Protein AF-J8AQW4-F1 (afdb_monomer_lite)

Secondary structure (DSSP, 8-state):
-EEEEEGGGTEEEEE-GGGT--EEEEETTEEPS-TT-HHHHHHHHHHHHHHHHT----EEEEEE--TT--TT-SSS---EEETTT--B--TT-SB-TTT-PEEE-TT--

Structure (mmCIF, N/CA/C/O backbone):
data_AF-J8AQW4-F1
#
_entry.id   AF-J8AQW4-F1
#
loop_
_atom_site.group_PDB
_atom_site.id
_atom_site.type_symbol
_atom_site.label_atom_id
_atom_site.label_alt_id
_atom_site.label_comp_id
_atom_site.label_asym_id
_atom_site.label_entity_id
_atom_site.label_seq_id
_atom_site.pdbx_PDB_ins_code
_atom_site.Cartn_x
_atom_site.Cartn_y
_atom_site.Cartn_z
_atom_site.occupancy
_atom_site.B_iso_or_equiv
_atom_site.auth_seq_id
_atom_site.auth_comp_id
_atom_site.auth_asym_id
_atom_site.auth_atom_id
_atom_site.pdbx_PDB_model_num
ATOM 1 N N . MET A 1 1 ? -4.585 15.744 10.905 1.00 79.56 1 MET A N 1
ATOM 2 C CA . MET A 1 1 ? -5.229 14.445 11.178 1.00 79.56 1 MET A CA 1
ATOM 3 C C . MET A 1 1 ? -5.281 13.640 9.887 1.00 79.56 1 MET A C 1
ATOM 5 O O . MET A 1 1 ? -5.667 14.190 8.859 1.00 79.56 1 MET A O 1
ATOM 9 N N . ARG A 1 2 ? -4.841 12.377 9.903 1.00 92.06 2 ARG A N 1
ATOM 10 C CA . ARG A 1 2 ? -4.926 11.453 8.755 1.00 92.06 2 ARG A CA 1
ATOM 11 C C . ARG A 1 2 ? -5.660 10.188 9.180 1.00 92.06 2 ARG A C 1
ATOM 13 O O . ARG A 1 2 ? -5.337 9.643 10.231 1.00 92.06 2 ARG A O 1
ATOM 20 N N . GLU A 1 3 ? -6.589 9.711 8.358 1.00 93.75 3 GLU A N 1
ATOM 21 C CA . GLU A 1 3 ? -7.359 8.494 8.630 1.00 93.75 3 GLU A CA 1
ATOM 22 C C . GLU A 1 3 ? -7.217 7.459 7.511 1.00 93.75 3 GLU A C 1
ATOM 24 O O . GLU A 1 3 ? -7.107 7.803 6.333 1.00 93.75 3 GLU A O 1
ATOM 29 N N . ILE A 1 4 ? -7.220 6.181 7.888 1.00 94.81 4 ILE A N 1
ATOM 30 C CA . ILE A 1 4 ? -7.258 5.044 6.966 1.00 94.81 4 ILE A CA 1
ATOM 31 C C . ILE A 1 4 ? -8.407 4.134 7.384 1.00 94.81 4 ILE A C 1
ATOM 33 O O . ILE A 1 4 ? -8.459 3.678 8.527 1.00 94.81 4 ILE A O 1
ATOM 37 N N . LYS A 1 5 ? -9.309 3.846 6.443 1.00 94.81 5 LYS A N 1
ATOM 38 C CA . LYS A 1 5 ? -10.399 2.881 6.620 1.00 94.81 5 LYS A CA 1
ATOM 39 C C . LYS A 1 5 ? -9.941 1.506 6.146 1.00 94.81 5 LYS A C 1
ATOM 41 O O . LYS A 1 5 ? -9.361 1.386 5.069 1.00 94.81 5 LYS A O 1
ATOM 46 N N . LEU A 1 6 ? -10.198 0.488 6.957 1.00 93.56 6 LEU A N 1
ATOM 47 C CA . LEU A 1 6 ? -9.827 -0.905 6.708 1.00 93.56 6 LEU A CA 1
ATOM 48 C C . LEU A 1 6 ? -11.078 -1.787 6.794 1.00 93.56 6 LEU A C 1
ATOM 50 O O . LEU A 1 6 ? -12.025 -1.430 7.501 1.00 93.56 6 LEU A O 1
ATOM 54 N N . GLU A 1 7 ? -11.055 -2.947 6.125 1.00 91.31 7 GLU A N 1
ATOM 55 C CA . GLU A 1 7 ? -12.127 -3.962 6.194 1.00 91.31 7 GLU A CA 1
ATOM 56 C C . GLU A 1 7 ? -13.521 -3.352 5.956 1.00 91.31 7 GLU A C 1
ATOM 58 O O . GLU A 1 7 ? -14.384 -3.381 6.835 1.00 91.31 7 GLU A O 1
ATOM 63 N N . ASP A 1 8 ? -13.706 -2.692 4.810 1.00 89.81 8 ASP A N 1
ATOM 64 C CA . ASP A 1 8 ? -14.970 -2.045 4.423 1.00 89.81 8 ASP A CA 1
ATOM 65 C C . ASP A 1 8 ? -15.536 -1.066 5.473 1.00 89.81 8 ASP A C 1
ATOM 67 O O . ASP A 1 8 ? -16.744 -0.889 5.622 1.00 89.81 8 ASP A O 1
ATOM 71 N N . GLY A 1 9 ? -14.648 -0.404 6.225 1.00 91.50 9 GLY A N 1
ATOM 72 C CA . GLY A 1 9 ? -15.015 0.585 7.242 1.00 91.50 9 GLY A CA 1
ATOM 73 C C . GLY A 1 9 ? -15.282 -0.000 8.630 1.00 91.50 9 GLY A C 1
ATOM 74 O O . GLY A 1 9 ? -15.683 0.731 9.535 1.00 91.50 9 GLY A O 1
ATOM 75 N N . LYS A 1 10 ? -15.026 -1.296 8.839 1.00 93.50 10 LYS A N 1
ATOM 76 C CA . LYS A 1 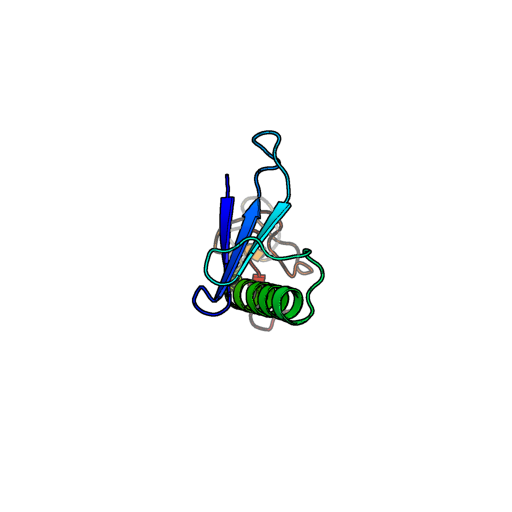10 ? -15.055 -1.919 10.168 1.00 93.50 10 LYS A CA 1
ATOM 77 C C . LYS A 1 10 ? -14.043 -1.290 11.119 1.00 93.50 10 LYS A C 1
ATOM 79 O O . LYS A 1 10 ? -14.358 -1.132 12.300 1.00 93.50 10 LYS A O 1
ATOM 84 N N . TYR A 1 11 ? -12.853 -0.953 10.621 1.00 94.88 11 TYR A N 1
ATOM 85 C CA . TYR A 1 11 ? -11.814 -0.277 11.394 1.00 94.88 11 TYR A CA 1
ATOM 86 C C . TYR A 1 11 ? -11.417 1.052 10.750 1.00 94.88 11 TYR A C 1
ATOM 88 O O . TYR A 1 11 ? -11.288 1.141 9.529 1.00 94.88 11 TYR A O 1
ATOM 96 N N . THR A 1 12 ? -11.138 2.051 11.585 1.00 95.44 12 THR A N 1
ATOM 97 C CA . THR A 1 12 ? -10.534 3.324 11.172 1.00 95.44 12 THR A CA 1
ATOM 98 C C . THR A 1 12 ? -9.286 3.564 12.006 1.00 95.44 12 THR A C 1
ATOM 100 O O . THR A 1 12 ? -9.385 3.656 13.225 1.00 95.44 12 THR A O 1
ATOM 103 N N . VAL A 1 13 ? -8.116 3.662 11.378 1.00 94.06 13 VAL A N 1
ATOM 104 C CA . VAL A 1 13 ? -6.863 4.033 12.054 1.00 94.06 13 VAL A CA 1
ATOM 105 C C . VAL A 1 13 ? -6.638 5.525 11.866 1.00 94.06 13 VAL A C 1
ATOM 107 O O . VAL A 1 13 ? -6.638 6.005 10.733 1.00 94.06 13 VAL A O 1
ATOM 110 N N . VAL A 1 14 ? -6.441 6.248 12.966 1.00 94.38 14 VAL A N 1
ATOM 111 C CA . VAL A 1 14 ? -6.307 7.706 12.987 1.00 94.38 14 VAL A CA 1
ATOM 112 C C . VAL A 1 14 ? -4.924 8.079 13.510 1.00 94.38 14 VAL A C 1
ATOM 114 O O . VAL A 1 14 ? -4.512 7.650 14.588 1.00 94.38 14 VAL A O 1
ATOM 117 N N . ASN A 1 15 ? -4.203 8.880 12.728 1.00 93.50 15 ASN A N 1
ATOM 118 C CA . ASN A 1 15 ? -2.893 9.417 13.070 1.00 93.50 15 ASN A CA 1
ATOM 119 C C . ASN A 1 15 ? -2.972 10.941 13.248 1.00 93.50 15 ASN A C 1
ATOM 121 O O . ASN A 1 15 ? -3.205 11.688 12.288 1.00 93.50 15 ASN A O 1
ATOM 125 N N . GLU A 1 16 ? -2.731 11.385 14.478 1.00 93.06 16 GLU A N 1
ATOM 126 C CA . GLU A 1 16 ? -2.729 12.790 14.896 1.00 93.06 16 GLU A CA 1
ATOM 127 C C . GLU A 1 16 ? -1.355 13.254 15.394 1.00 93.06 16 GLU A C 1
ATOM 129 O O . GLU A 1 16 ? -1.243 14.338 15.960 1.00 93.06 16 GLU A O 1
ATOM 134 N N . LEU A 1 17 ? -0.288 12.476 15.174 1.00 87.88 17 LEU A N 1
ATOM 135 C CA . LEU A 1 17 ? 1.060 12.812 15.656 1.00 87.88 17 LEU A CA 1
ATOM 136 C C . LEU A 1 17 ? 1.526 14.205 15.201 1.00 87.88 17 LEU A C 1
ATOM 138 O O . LEU A 1 17 ? 2.206 14.903 15.947 1.00 87.88 17 LEU A O 1
ATOM 142 N N . SER A 1 18 ? 1.143 14.638 13.995 1.00 85.44 18 SER A N 1
ATOM 143 C CA . SER A 1 18 ? 1.468 15.977 13.479 1.00 85.44 18 SER A CA 1
ATOM 144 C C . SER A 1 18 ? 0.724 17.115 14.184 1.00 85.44 18 SER A C 1
ATOM 146 O O . SER A 1 18 ? 1.180 18.252 14.129 1.00 85.44 18 SER A O 1
ATOM 148 N N . ASP A 1 19 ? -0.388 16.811 14.850 1.00 85.94 19 ASP A N 1
ATOM 149 C CA . ASP A 1 19 ? -1.239 17.770 15.558 1.00 85.94 19 ASP A CA 1
ATOM 150 C C . ASP A 1 19 ? -1.028 17.698 17.086 1.00 85.94 19 ASP A C 1
ATOM 152 O O . ASP A 1 19 ? -1.794 18.276 17.853 1.00 85.94 19 ASP A O 1
ATOM 156 N N . GLY A 1 20 ? 0.007 16.976 17.543 1.00 80.88 20 GLY A N 1
ATOM 157 C CA . GLY A 1 20 ? 0.301 16.756 18.965 1.00 80.88 20 GLY A CA 1
ATOM 158 C C . GLY A 1 20 ? -0.542 15.660 19.629 1.00 80.88 20 GLY A C 1
ATOM 159 O O . GLY A 1 20 ? -0.455 15.485 20.844 1.00 80.88 20 GLY A O 1
ATOM 160 N N . GLY A 1 21 ? -1.344 14.931 18.848 1.00 86.69 21 GLY A N 1
ATOM 161 C CA . GLY A 1 21 ? -2.122 13.781 19.297 1.00 86.69 21 GLY A CA 1
ATOM 162 C C . GLY A 1 21 ? -1.351 12.460 19.211 1.00 86.69 21 GLY A C 1
ATOM 163 O O . GLY A 1 21 ? -0.124 12.417 19.094 1.00 86.69 21 GLY A O 1
ATOM 164 N N . GLY A 1 22 ? -2.093 11.355 19.279 1.00 90.06 22 GLY A N 1
ATOM 165 C CA . GLY A 1 22 ? -1.550 9.997 19.254 1.00 90.06 22 GLY A CA 1
ATOM 166 C C . GLY A 1 22 ? -1.885 9.218 17.982 1.00 90.06 22 GLY A C 1
ATOM 167 O O . GLY A 1 22 ? -2.432 9.741 17.010 1.00 90.06 22 GLY A O 1
ATOM 168 N N . LEU A 1 23 ? -1.570 7.925 18.018 1.00 92.00 23 LEU A N 1
ATOM 169 C CA . LEU A 1 23 ? -2.091 6.934 17.084 1.00 92.00 23 LEU A CA 1
ATOM 170 C C . LEU A 1 23 ? -3.168 6.133 17.819 1.00 92.00 23 LEU A C 1
ATOM 172 O O . LEU A 1 23 ? -2.894 5.573 18.880 1.00 92.00 23 LEU A O 1
ATOM 176 N N . HIS A 1 24 ? -4.376 6.081 17.270 1.00 92.31 24 HIS A N 1
ATOM 177 C CA . HIS A 1 24 ? -5.487 5.323 17.843 1.00 92.31 24 HIS A CA 1
ATOM 178 C C . HIS A 1 24 ? -6.349 4.711 16.734 1.00 92.31 24 HIS A C 1
ATOM 180 O O . HIS A 1 24 ? -6.152 4.979 15.546 1.00 92.31 24 HIS A O 1
ATOM 186 N N . ALA A 1 25 ? -7.272 3.829 17.111 1.00 94.00 25 ALA A N 1
ATOM 187 C CA . ALA A 1 25 ? -8.158 3.169 16.165 1.00 94.00 25 ALA A CA 1
ATOM 188 C C . ALA A 1 25 ? -9.601 3.180 16.662 1.00 94.00 25 ALA A C 1
ATOM 190 O O . ALA A 1 25 ? -9.854 3.146 17.864 1.00 94.00 25 ALA A O 1
ATOM 191 N N . LEU A 1 26 ? -10.536 3.178 15.719 1.00 94.31 26 LEU A N 1
ATOM 192 C CA . LEU A 1 26 ? -11.961 3.014 15.952 1.00 94.31 26 LEU A CA 1
ATOM 193 C C . LEU A 1 26 ? -12.419 1.680 15.361 1.00 94.31 26 LEU A C 1
ATOM 195 O O . LEU A 1 26 ? -11.935 1.272 14.303 1.00 94.31 26 LEU A O 1
ATOM 199 N N . ARG A 1 27 ? -13.379 1.016 16.004 1.00 93.56 27 ARG A N 1
ATOM 200 C CA . ARG A 1 27 ? -14.092 -0.143 15.459 1.00 93.56 27 ARG A CA 1
ATOM 201 C C . ARG A 1 27 ? -15.577 0.181 15.398 1.00 93.56 27 ARG A C 1
ATOM 203 O O . ARG A 1 27 ? -16.185 0.439 16.427 1.00 93.56 27 ARG A O 1
ATOM 210 N N . TYR A 1 28 ? -16.152 0.167 14.197 1.00 93.44 28 TYR A N 1
ATOM 211 C CA . TYR A 1 28 ? -17.526 0.631 13.954 1.00 93.44 28 TYR A CA 1
ATOM 212 C C . TYR A 1 28 ? -17.804 2.039 14.523 1.00 93.44 28 TYR A C 1
ATOM 214 O O . TYR A 1 28 ? -18.906 2.326 14.977 1.00 93.44 28 TYR A O 1
ATOM 222 N N . GLY A 1 29 ? -16.793 2.916 14.501 1.00 92.25 29 GLY A N 1
ATOM 223 C CA . GLY A 1 29 ? -16.888 4.294 14.995 1.00 92.25 29 GLY A CA 1
ATOM 224 C C . GLY A 1 29 ? -16.630 4.482 16.495 1.00 92.25 29 GLY A C 1
ATOM 225 O O . GLY A 1 29 ? -16.478 5.619 16.924 1.00 92.25 29 GLY A O 1
ATOM 226 N N . GLU A 1 30 ? -16.518 3.408 17.279 1.00 91.50 30 GLU A N 1
ATOM 227 C CA . GLU A 1 30 ? -16.198 3.485 18.711 1.00 91.50 30 GLU A CA 1
ATOM 228 C C . GLU A 1 30 ? -14.705 3.282 18.973 1.00 91.50 30 GLU A C 1
ATOM 230 O O . GLU A 1 30 ? -14.041 2.553 18.234 1.00 91.50 30 GLU A O 1
ATOM 235 N N . GLU A 1 31 ? -14.175 3.891 20.038 1.00 91.62 31 GLU A N 1
ATOM 236 C CA . GLU A 1 31 ? -12.765 3.757 20.414 1.00 91.62 31 GLU A CA 1
ATOM 237 C C . GLU A 1 31 ? -12.382 2.286 20.618 1.00 91.62 31 GLU A C 1
ATOM 239 O O . GLU A 1 31 ? -13.005 1.531 21.372 1.00 91.62 31 GLU A O 1
ATOM 244 N N . TRP A 1 32 ? -11.345 1.854 19.906 1.00 89.94 32 TRP A N 1
ATOM 245 C CA . TRP A 1 32 ? -10.878 0.483 19.950 1.00 89.94 32 TRP A CA 1
ATOM 246 C C . TRP A 1 32 ? -9.741 0.327 20.954 1.00 89.94 32 TRP A C 1
ATOM 248 O O . TRP A 1 32 ? -8.722 1.003 20.860 1.00 89.94 32 TRP A O 1
ATOM 258 N N . ARG A 1 33 ? -9.916 -0.641 21.863 1.00 83.75 33 ARG A N 1
ATOM 259 C CA . ARG A 1 33 ? -9.062 -0.942 23.027 1.00 83.75 33 ARG A CA 1
ATOM 260 C C . ARG A 1 33 ? -7.589 -0.555 22.853 1.00 83.75 33 ARG A C 1
ATOM 262 O O . ARG A 1 33 ? -7.112 0.374 23.484 1.00 83.75 33 ARG A O 1
ATOM 269 N N . ASN A 1 34 ? -6.853 -1.321 22.055 1.00 79.31 34 ASN A N 1
ATOM 270 C CA . ASN A 1 34 ? -5.436 -1.127 21.809 1.00 79.31 34 ASN A CA 1
ATOM 271 C C . ASN A 1 34 ? -5.115 -1.441 20.346 1.00 79.31 34 ASN A C 1
ATOM 273 O O . ASN A 1 34 ? -5.812 -2.203 19.670 1.00 79.31 34 ASN A O 1
ATOM 277 N N . LEU A 1 35 ? -4.008 -0.884 19.865 1.00 82.25 35 LEU A N 1
ATOM 278 C CA . LEU A 1 35 ? -3.511 -1.089 18.502 1.00 82.25 35 LEU A CA 1
ATOM 279 C C . LEU A 1 35 ? -2.919 -2.491 18.264 1.00 82.25 35 LEU A C 1
ATOM 281 O O . LEU A 1 35 ? -2.251 -2.703 17.263 1.00 82.25 35 LEU A O 1
ATOM 285 N N . ALA A 1 36 ? -3.140 -3.441 19.174 1.00 79.44 36 ALA A N 1
ATOM 286 C CA . ALA A 1 36 ? -2.551 -4.779 19.154 1.00 79.44 36 ALA A CA 1
ATOM 287 C C . ALA A 1 36 ? -3.594 -5.891 18.942 1.00 79.44 36 ALA A C 1
ATOM 289 O O . ALA A 1 36 ? -3.318 -7.052 19.213 1.00 79.44 36 ALA A O 1
ATOM 290 N N . GLY A 1 37 ? -4.812 -5.560 18.503 1.00 80.00 37 GLY A N 1
ATOM 291 C CA . GLY A 1 37 ? -5.813 -6.582 18.194 1.00 80.00 37 GLY A CA 1
ATOM 292 C C . GLY A 1 37 ? -5.459 -7.342 16.915 1.00 80.00 37 GLY A C 1
ATOM 293 O O . GLY A 1 37 ? -5.364 -6.713 15.863 1.00 80.00 37 GLY A O 1
ATOM 294 N N . ASP A 1 38 ? -5.352 -8.671 16.987 1.00 83.56 38 ASP A N 1
ATOM 295 C CA . ASP A 1 38 ? -4.930 -9.546 15.876 1.00 83.56 38 ASP A CA 1
ATOM 296 C C . ASP A 1 38 ? -5.635 -9.227 14.551 1.00 83.56 38 ASP A C 1
ATOM 298 O O . ASP A 1 38 ? -4.993 -9.070 13.518 1.00 83.56 38 ASP A O 1
ATOM 302 N N . ASN A 1 39 ? -6.955 -9.021 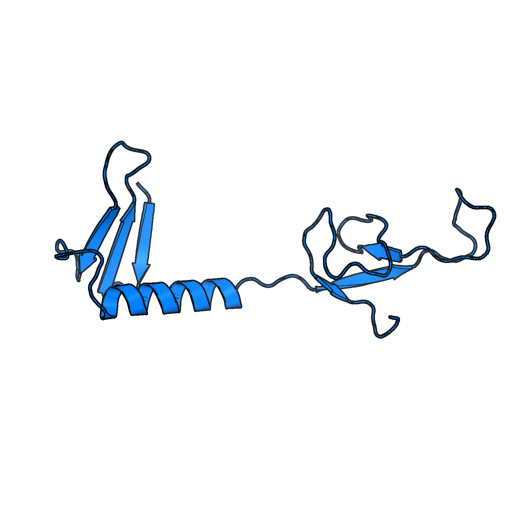14.585 1.00 89.81 39 ASN A N 1
ATOM 303 C CA . ASN A 1 39 ? -7.738 -8.711 13.386 1.00 89.81 39 ASN A CA 1
ATOM 304 C C . ASN A 1 39 ? -7.497 -7.294 12.834 1.00 89.81 39 ASN A C 1
ATOM 306 O O . ASN A 1 39 ? -7.624 -7.090 11.632 1.00 89.81 39 ASN A O 1
ATOM 310 N N . LEU A 1 40 ? -7.165 -6.313 13.683 1.00 90.31 40 LEU A N 1
ATOM 311 C CA . LEU A 1 40 ? -6.783 -4.971 13.224 1.00 90.31 40 LEU A CA 1
ATOM 312 C C . LEU A 1 40 ? -5.404 -5.018 12.558 1.00 90.31 40 LEU A C 1
ATOM 314 O O . LEU A 1 40 ? -5.212 -4.427 11.498 1.00 90.31 40 LEU A O 1
ATOM 318 N N . ILE A 1 41 ? -4.458 -5.737 13.167 1.00 92.56 41 ILE A N 1
ATOM 319 C CA . ILE A 1 41 ? -3.122 -5.940 12.600 1.00 92.56 41 ILE A CA 1
ATOM 320 C C . ILE A 1 41 ? -3.217 -6.681 11.263 1.00 92.56 41 ILE A C 1
ATOM 322 O O . ILE A 1 41 ? -2.601 -6.252 10.292 1.00 92.56 41 ILE A O 1
ATOM 326 N N . LEU A 1 42 ? -4.035 -7.733 11.187 1.00 93.12 42 LEU A N 1
ATOM 327 C CA . LEU A 1 42 ? -4.296 -8.465 9.949 1.00 93.12 42 LEU A CA 1
ATOM 328 C C . LEU A 1 42 ? -4.892 -7.555 8.866 1.00 93.12 42 LEU A C 1
ATOM 330 O O . LEU A 1 42 ? -4.411 -7.545 7.737 1.00 93.12 42 LEU A O 1
ATOM 334 N N . ALA A 1 43 ? -5.883 -6.733 9.219 1.00 92.69 43 ALA A N 1
ATOM 335 C CA . ALA A 1 43 ? -6.473 -5.769 8.296 1.00 92.69 43 ALA A CA 1
ATOM 336 C C . ALA A 1 43 ? -5.440 -4.747 7.781 1.00 92.69 43 ALA A C 1
ATOM 338 O O . ALA A 1 43 ? -5.432 -4.406 6.598 1.00 92.69 43 ALA A O 1
ATOM 339 N N . MET A 1 44 ? -4.533 -4.279 8.648 1.00 93.31 44 MET A N 1
ATOM 340 C CA . MET A 1 44 ? -3.422 -3.418 8.231 1.00 93.31 44 MET A CA 1
ATOM 341 C C . MET A 1 44 ? -2.443 -4.145 7.310 1.00 93.31 44 MET A C 1
ATOM 34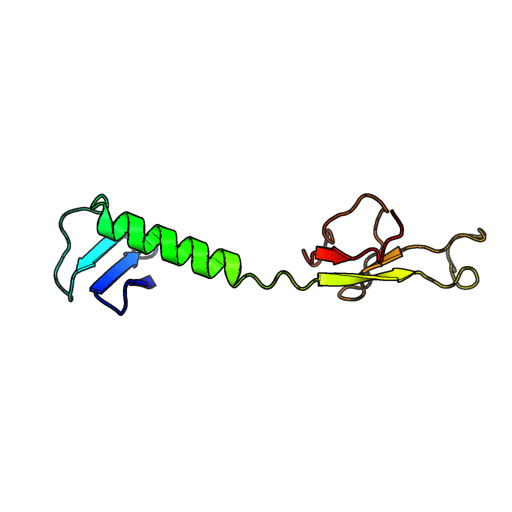3 O O . MET A 1 44 ? -1.991 -3.556 6.331 1.00 93.31 44 MET A O 1
ATOM 347 N N . PHE A 1 45 ? -2.132 -5.411 7.590 1.00 94.56 45 PHE A N 1
ATOM 348 C CA . PHE A 1 45 ? -1.257 -6.217 6.744 1.00 94.56 45 PHE A CA 1
ATOM 349 C C . PHE A 1 45 ? -1.835 -6.368 5.334 1.00 94.56 45 PHE A C 1
ATOM 351 O O . PHE A 1 45 ? -1.154 -6.028 4.370 1.00 94.56 45 PHE A O 1
ATOM 358 N N . HIS A 1 46 ? -3.108 -6.757 5.208 1.00 93.88 46 HIS A N 1
ATOM 359 C CA . HIS A 1 46 ? -3.775 -6.841 3.906 1.00 93.88 46 HIS A CA 1
ATOM 360 C C . HIS A 1 46 ? -3.782 -5.5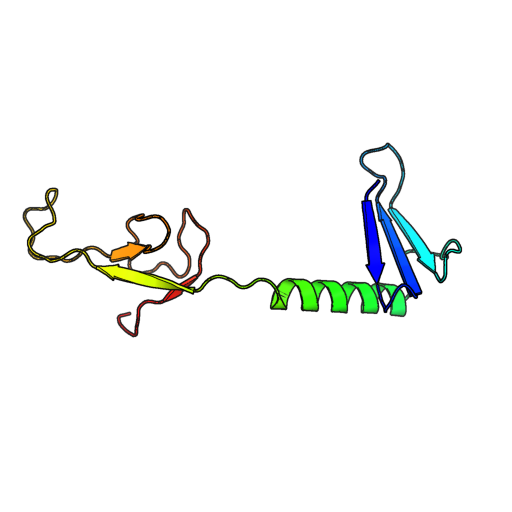02 3.169 1.00 93.88 46 HIS A C 1
ATOM 362 O O . HIS A 1 46 ? -3.583 -5.473 1.956 1.00 93.88 46 HIS A O 1
ATOM 368 N N . LYS A 1 47 ? -3.930 -4.378 3.885 1.00 93.56 47 LYS A N 1
ATOM 369 C CA . LYS A 1 47 ? -3.835 -3.059 3.254 1.00 93.56 47 LYS A CA 1
ATOM 370 C C . LYS A 1 47 ? -2.431 -2.760 2.730 1.00 93.56 47 LYS A C 1
ATOM 372 O O . LYS A 1 47 ? -2.299 -2.161 1.668 1.00 93.56 47 LYS A O 1
ATOM 377 N N . ILE A 1 48 ? -1.383 -3.159 3.449 1.00 92.81 48 ILE A N 1
ATOM 378 C CA . ILE A 1 48 ? 0.002 -3.030 2.974 1.00 92.81 48 ILE A CA 1
ATOM 379 C C . ILE A 1 48 ? 0.216 -3.900 1.733 1.00 92.81 48 ILE A C 1
ATOM 381 O O . ILE A 1 48 ? 0.807 -3.419 0.772 1.00 92.81 48 ILE A O 1
ATOM 385 N N . GLU A 1 49 ? -0.293 -5.131 1.735 1.00 93.06 49 GLU A N 1
ATOM 386 C CA . GLU A 1 49 ? -0.229 -6.049 0.593 1.00 93.06 49 GLU A CA 1
ATOM 387 C C . GLU A 1 49 ? -0.919 -5.458 -0.645 1.00 93.06 49 GLU A C 1
ATOM 389 O O . GLU A 1 49 ? -0.324 -5.383 -1.716 1.00 93.06 49 GLU A O 1
ATOM 394 N N . GLU A 1 50 ? -2.141 -4.942 -0.485 1.00 88.94 50 GLU A N 1
ATOM 395 C CA . GLU A 1 50 ? -2.883 -4.237 -1.536 1.00 88.94 50 GLU A CA 1
ATOM 396 C C . GLU A 1 50 ? -2.074 -3.052 -2.083 1.00 88.94 50 GLU A C 1
ATOM 398 O O . GLU A 1 50 ? -1.927 -2.899 -3.292 1.00 88.94 50 GLU A O 1
ATOM 403 N N . LEU A 1 51 ? -1.498 -2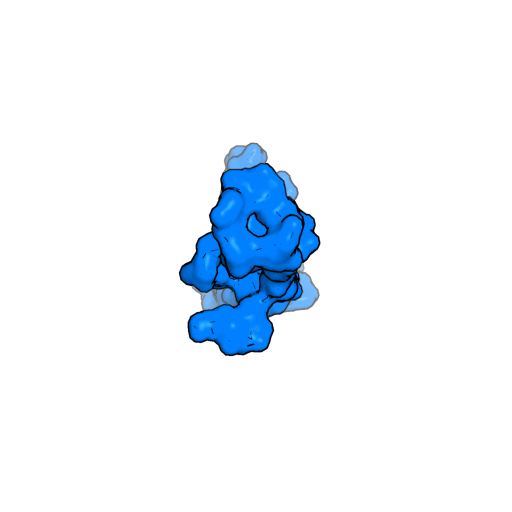.226 -1.204 1.00 87.81 51 LEU A N 1
ATOM 404 C CA . LEU A 1 51 ? -0.687 -1.075 -1.604 1.00 87.81 51 LEU A CA 1
ATOM 405 C C . LEU A 1 51 ? 0.625 -1.478 -2.285 1.00 87.81 51 LEU A C 1
ATOM 407 O O . LEU A 1 51 ? 1.112 -0.738 -3.133 1.00 87.81 51 LEU A O 1
ATOM 411 N N . GLN A 1 52 ? 1.220 -2.610 -1.912 1.00 83.56 52 GLN A N 1
ATOM 412 C CA . GLN A 1 52 ? 2.411 -3.139 -2.572 1.00 83.56 52 GLN A CA 1
ATOM 413 C C . GLN A 1 52 ? 2.080 -3.693 -3.956 1.00 83.56 52 GLN A C 1
ATOM 415 O O . GLN A 1 52 ? 2.830 -3.430 -4.890 1.00 83.56 52 GLN A O 1
ATOM 420 N N . ASN A 1 53 ? 0.948 -4.381 -4.100 1.00 79.06 53 ASN A N 1
ATOM 421 C CA . ASN A 1 53 ? 0.475 -4.895 -5.384 1.00 79.06 53 ASN A CA 1
ATOM 422 C C . ASN A 1 53 ? 0.034 -3.768 -6.328 1.00 79.06 53 ASN A C 1
ATOM 424 O O . ASN A 1 53 ? 0.266 -3.855 -7.526 1.00 79.06 53 ASN A O 1
ATOM 428 N N . ASN A 1 54 ? -0.532 -2.687 -5.784 1.00 74.44 54 ASN A N 1
ATOM 429 C CA . ASN A 1 54 ? -0.934 -1.497 -6.540 1.00 74.44 54 ASN A CA 1
ATOM 430 C C . ASN A 1 54 ? 0.218 -0.519 -6.804 1.00 74.44 54 ASN A C 1
ATOM 432 O O . ASN A 1 54 ? 0.010 0.519 -7.433 1.00 74.44 54 ASN A O 1
ATOM 436 N N . LYS A 1 55 ? 1.439 -0.799 -6.328 1.00 69.25 55 LYS A N 1
ATOM 437 C CA . LYS A 1 55 ? 2.618 -0.141 -6.888 1.00 69.25 55 LYS A CA 1
ATOM 438 C C . LYS A 1 55 ? 2.852 -0.763 -8.254 1.00 69.25 55 LYS A C 1
ATOM 440 O O . LYS A 1 55 ? 3.674 -1.665 -8.395 1.00 69.25 55 LYS A O 1
ATOM 445 N N . ASP A 1 56 ? 2.141 -0.242 -9.246 1.00 61.50 56 ASP A N 1
ATOM 446 C CA . ASP A 1 56 ? 2.528 -0.347 -10.643 1.00 61.50 56 ASP A CA 1
ATOM 447 C C . ASP A 1 56 ? 3.915 0.288 -10.759 1.00 61.50 56 ASP A C 1
ATOM 449 O O . ASP A 1 56 ? 4.076 1.492 -10.972 1.00 61.50 56 ASP A O 1
ATOM 453 N N . VAL A 1 57 ? 4.956 -0.507 -10.516 1.00 66.12 57 VAL A N 1
ATOM 454 C CA . VAL A 1 57 ? 6.306 -0.118 -10.881 1.00 66.12 57 VAL A CA 1
ATOM 455 C C . VAL A 1 57 ? 6.297 -0.158 -12.394 1.00 66.12 57 VAL A C 1
ATOM 457 O O . VAL A 1 57 ? 6.465 -1.225 -12.989 1.00 66.12 57 VAL A O 1
ATOM 460 N N . GLU A 1 58 ? 6.013 0.998 -12.998 1.00 69.75 58 GLU A N 1
ATOM 461 C CA . GLU A 1 58 ? 6.068 1.173 -14.441 1.00 69.75 58 GLU A CA 1
ATOM 462 C C . GLU A 1 58 ? 7.373 0.551 -14.922 1.00 69.75 58 GLU A C 1
ATOM 464 O O . GLU A 1 58 ? 8.475 0.919 -14.495 1.00 69.75 58 GLU A O 1
ATOM 469 N N . THR A 1 59 ? 7.209 -0.490 -15.727 1.00 75.62 59 THR A N 1
ATOM 470 C CA . THR A 1 59 ? 8.328 -1.163 -16.355 1.00 75.62 59 THR A CA 1
ATOM 471 C C . THR A 1 59 ? 8.617 -0.375 -17.614 1.00 75.62 59 THR A C 1
ATOM 473 O O . THR A 1 59 ? 7.744 -0.203 -18.462 1.00 75.62 59 THR A O 1
ATOM 476 N N . VAL A 1 60 ? 9.816 0.179 -17.672 1.00 82.38 60 VAL A N 1
ATOM 477 C CA . VAL A 1 60 ? 10.250 1.067 -18.741 1.00 82.38 60 VAL A CA 1
ATOM 478 C C . VAL A 1 60 ? 11.290 0.316 -19.553 1.00 82.38 60 VAL A C 1
ATOM 480 O O . VAL A 1 60 ? 12.237 -0.243 -18.992 1.00 82.38 60 VAL A O 1
ATOM 483 N N . ASN A 1 61 ? 11.103 0.296 -20.869 1.00 83.56 61 ASN A N 1
ATOM 484 C CA . ASN A 1 61 ? 12.052 -0.336 -21.774 1.00 83.56 61 ASN A CA 1
ATOM 485 C C . ASN A 1 61 ? 13.336 0.492 -21.840 1.00 83.56 61 ASN A C 1
ATOM 487 O O . ASN A 1 61 ? 13.295 1.722 -21.912 1.00 83.56 61 ASN A O 1
ATOM 491 N N . VAL A 1 62 ? 14.478 -0.186 -21.838 1.00 83.69 62 VAL A N 1
ATOM 492 C CA . VAL A 1 62 ? 15.766 0.448 -22.113 1.00 83.69 62 VAL A CA 1
ATOM 493 C C . VAL A 1 62 ? 15.906 0.643 -23.621 1.00 83.69 62 VAL A C 1
ATOM 495 O O . VAL A 1 62 ? 15.770 -0.305 -24.395 1.00 83.69 62 VAL A O 1
ATOM 498 N N . GLN A 1 63 ? 16.180 1.877 -24.035 1.00 84.88 63 GLN A N 1
ATOM 499 C CA . GLN A 1 63 ? 16.500 2.217 -25.419 1.00 84.88 63 GLN A CA 1
ATOM 500 C C . GLN A 1 63 ? 18.014 2.346 -25.577 1.00 84.88 63 GLN A C 1
ATOM 502 O O . GLN A 1 63 ? 18.725 2.632 -24.616 1.00 84.88 63 GLN A O 1
ATOM 507 N N . TRP A 1 64 ? 18.507 2.140 -26.794 1.00 82.94 64 TRP A N 1
ATOM 508 C CA . TRP A 1 64 ? 19.930 2.226 -27.115 1.00 82.94 64 TRP A CA 1
ATOM 509 C C . TRP A 1 64 ? 20.163 3.347 -28.113 1.00 82.94 64 TRP A C 1
ATOM 511 O O . TRP A 1 64 ? 19.421 3.481 -29.091 1.00 82.94 64 TRP A O 1
ATOM 521 N N . THR A 1 65 ? 21.198 4.153 -27.890 1.00 80.06 65 THR A N 1
ATOM 522 C CA . THR A 1 65 ? 21.597 5.147 -28.884 1.00 80.06 65 THR A CA 1
ATOM 523 C C . THR A 1 65 ? 22.074 4.447 -30.166 1.00 80.06 65 THR A C 1
ATOM 525 O O . THR A 1 65 ? 22.734 3.399 -30.111 1.00 80.06 65 THR A O 1
ATOM 528 N N . PRO A 1 66 ? 21.755 4.990 -31.356 1.00 68.88 66 PRO A N 1
ATOM 529 C CA . PRO A 1 66 ? 22.328 4.488 -32.596 1.00 68.88 66 PRO A CA 1
ATOM 530 C C . PRO A 1 66 ? 23.854 4.639 -32.556 1.00 68.88 66 PRO A C 1
ATOM 532 O O . PRO A 1 66 ? 24.347 5.729 -32.272 1.00 68.88 66 PRO A O 1
ATOM 535 N N . ALA A 1 67 ? 24.596 3.583 -32.908 1.00 61.31 67 ALA A N 1
ATOM 536 C CA . ALA A 1 67 ? 26.066 3.533 -32.839 1.00 61.31 67 ALA A CA 1
ATOM 537 C C . ALA A 1 67 ? 26.802 4.652 -33.616 1.00 61.31 67 ALA A C 1
ATOM 539 O O . ALA A 1 67 ? 27.989 4.863 -33.423 1.00 61.31 67 ALA A O 1
ATOM 540 N N . PHE A 1 68 ? 26.109 5.391 -34.490 1.00 57.41 68 PHE A N 1
ATOM 541 C CA . PHE A 1 68 ? 26.668 6.505 -35.266 1.00 57.41 68 PHE A CA 1
ATOM 542 C C . PHE A 1 68 ? 26.342 7.903 -34.697 1.00 57.41 68 PHE A C 1
ATOM 544 O O . PHE A 1 68 ? 26.730 8.902 -35.302 1.00 57.41 68 PHE A O 1
ATOM 551 N N . GLN A 1 69 ? 25.591 8.004 -33.591 1.00 51.00 69 GLN A N 1
ATOM 552 C CA . GLN A 1 69 ? 25.118 9.277 -33.016 1.00 51.00 69 GLN A CA 1
ATOM 553 C C . GLN A 1 69 ? 25.710 9.622 -31.639 1.00 51.00 69 GLN A C 1
ATOM 555 O O . GLN A 1 69 ? 25.323 10.642 -31.065 1.00 51.00 69 GLN A O 1
ATOM 560 N N . SER A 1 70 ? 26.656 8.845 -31.104 1.00 54.16 70 SER A N 1
ATOM 561 C CA . SER A 1 70 ? 27.351 9.178 -29.852 1.00 54.16 70 SER A CA 1
ATOM 562 C C . SER A 1 70 ? 28.296 10.376 -30.061 1.00 54.16 70 SER A C 1
ATOM 564 O O . SER A 1 70 ? 29.498 10.258 -30.270 1.00 54.16 70 SER A O 1
ATOM 566 N N . TYR A 1 71 ? 27.750 11.594 -29.995 1.00 53.69 71 TYR A N 1
ATOM 567 C CA . TYR A 1 71 ? 28.490 12.846 -30.223 1.00 53.69 71 TYR A CA 1
ATOM 568 C C . TYR A 1 71 ? 29.667 13.060 -29.245 1.00 53.69 71 TYR A C 1
ATOM 570 O O . TYR A 1 71 ? 30.492 13.948 -29.457 1.00 53.69 71 TYR A O 1
ATOM 578 N N . HIS A 1 72 ? 29.738 12.274 -28.163 1.00 54.28 72 HIS A N 1
ATOM 579 C CA . HIS A 1 72 ? 30.735 12.386 -27.097 1.00 54.28 72 HIS A CA 1
ATOM 580 C C . HIS A 1 72 ? 31.812 11.288 -27.101 1.00 54.28 72 HIS A C 1
ATOM 582 O O . HIS A 1 72 ? 32.806 11.443 -26.391 1.00 54.28 72 HIS A O 1
ATOM 588 N N . SER A 1 73 ? 31.687 10.245 -27.929 1.00 50.59 73 SER A N 1
ATOM 589 C CA . SER A 1 73 ? 32.642 9.133 -27.972 1.00 50.59 73 SER A CA 1
ATOM 590 C C . SER A 1 73 ? 32.955 8.776 -29.419 1.00 50.59 73 SER A C 1
ATOM 592 O O . SER A 1 73 ? 32.078 8.396 -30.181 1.00 50.59 73 SER A O 1
ATOM 594 N N . ALA A 1 74 ? 34.225 8.861 -29.814 1.00 52.59 74 ALA A N 1
ATOM 595 C CA . ALA A 1 74 ? 34.713 8.358 -31.100 1.00 52.59 74 ALA A CA 1
ATOM 596 C C . ALA A 1 74 ? 34.767 6.810 -31.124 1.00 52.59 74 ALA A C 1
ATOM 598 O O . ALA A 1 74 ? 35.794 6.236 -31.480 1.00 52.59 74 ALA A O 1
ATOM 599 N N . GLY A 1 75 ? 33.705 6.143 -30.668 1.00 54.03 75 GLY A N 1
ATOM 600 C CA . GLY A 1 75 ? 33.619 4.695 -30.509 1.00 54.03 75 GLY A CA 1
ATOM 601 C C . GLY A 1 75 ? 32.304 4.154 -31.061 1.00 54.03 75 GLY A C 1
ATOM 602 O O . GLY A 1 75 ? 31.255 4.760 -30.860 1.00 54.03 75 GLY A O 1
ATOM 603 N N . ASP A 1 76 ? 32.386 3.006 -31.733 1.00 56.56 76 ASP A N 1
ATOM 604 C CA . ASP A 1 76 ? 31.288 2.271 -32.386 1.00 56.56 76 ASP A CA 1
ATOM 605 C C . ASP A 1 76 ? 30.265 1.654 -31.396 1.00 56.56 76 ASP A C 1
ATOM 607 O O . ASP A 1 76 ? 29.614 0.654 -31.704 1.00 56.56 76 ASP A O 1
ATOM 611 N N . GLU A 1 77 ? 30.130 2.193 -30.183 1.00 66.25 77 GLU A N 1
ATOM 612 C CA . GLU A 1 77 ? 29.400 1.553 -29.085 1.00 66.25 77 GLU A CA 1
ATOM 613 C C . GLU A 1 77 ? 28.081 2.280 -28.780 1.00 66.25 77 GLU A C 1
ATOM 615 O O . GLU A 1 77 ? 28.035 3.496 -28.592 1.00 66.25 77 GLU A O 1
ATOM 620 N N . SER A 1 78 ? 26.988 1.512 -28.757 1.00 74.69 78 SER A N 1
ATOM 621 C CA . SER A 1 78 ? 25.658 1.974 -28.355 1.00 74.69 78 SER A CA 1
ATOM 622 C C . SER A 1 78 ? 25.568 2.137 -26.836 1.00 74.69 78 SER A C 1
ATOM 624 O O . SER A 1 78 ? 25.956 1.240 -26.092 1.00 74.69 78 SER A O 1
ATOM 626 N N . GLU A 1 79 ? 24.973 3.238 -26.378 1.00 81.69 79 GLU A N 1
ATOM 627 C CA . GLU A 1 79 ? 24.790 3.551 -24.955 1.00 81.69 79 GLU A CA 1
ATOM 628 C C . GLU A 1 79 ? 23.313 3.373 -24.551 1.00 81.69 79 GLU A C 1
ATOM 630 O O . GLU A 1 79 ? 22.427 3.906 -25.233 1.00 81.69 79 GLU A O 1
ATOM 635 N N . PRO A 1 80 ? 23.011 2.633 -23.466 1.00 86.44 80 PRO A N 1
ATOM 636 C CA . PRO A 1 80 ? 21.641 2.426 -23.019 1.00 86.44 80 PRO A CA 1
ATOM 637 C C . PRO A 1 80 ? 21.124 3.615 -22.201 1.00 86.44 80 PRO A C 1
ATOM 639 O O . PRO A 1 80 ? 21.833 4.190 -21.370 1.00 86.44 80 PRO A O 1
ATOM 642 N N . PHE A 1 81 ? 19.852 3.959 -22.384 1.00 87.44 81 PHE A N 1
ATOM 643 C CA . PHE A 1 81 ? 19.178 5.016 -21.637 1.00 87.44 81 PHE A CA 1
ATOM 644 C C . PHE A 1 81 ? 17.736 4.644 -21.279 1.00 87.44 81 PHE A C 1
ATOM 646 O O . PHE A 1 81 ? 17.092 3.795 -21.901 1.00 87.44 81 PHE A O 1
ATOM 653 N N . CYS A 1 82 ? 17.228 5.284 -20.228 1.00 87.06 82 CYS A N 1
ATOM 654 C CA . CYS A 1 82 ? 15.856 5.110 -19.765 1.00 87.06 82 CYS A CA 1
ATOM 655 C C . CYS A 1 82 ? 14.877 5.846 -20.689 1.00 87.06 82 CYS A C 1
ATOM 657 O O . CYS A 1 82 ? 14.976 7.061 -20.822 1.00 87.06 82 CYS A O 1
ATOM 659 N N . ASP A 1 83 ? 13.877 5.155 -21.235 1.00 86.25 83 ASP A N 1
ATOM 660 C CA . ASP A 1 83 ? 12.845 5.762 -22.097 1.00 86.25 83 ASP A CA 1
ATOM 661 C C . ASP A 1 83 ? 11.998 6.833 -21.377 1.00 86.25 83 ASP A C 1
ATOM 663 O O . ASP A 1 83 ? 11.484 7.761 -21.990 1.00 86.25 83 ASP A O 1
ATOM 667 N N . LYS A 1 84 ? 11.894 6.761 -20.044 1.00 84.88 84 LYS A N 1
ATOM 668 C CA . LYS A 1 84 ? 11.068 7.688 -19.255 1.00 84.88 84 LYS A CA 1
ATOM 669 C C . LYS A 1 84 ? 11.757 9.006 -18.902 1.00 84.88 84 LYS A C 1
ATOM 671 O O . LYS A 1 84 ? 11.089 10.031 -18.805 1.00 84.88 84 LYS A O 1
ATOM 676 N N . CYS A 1 85 ? 13.054 8.977 -18.605 1.00 86.06 85 CYS A N 1
ATOM 677 C CA . CYS A 1 85 ? 13.788 10.157 -18.125 1.00 86.06 85 CYS A CA 1
ATOM 678 C C . CYS A 1 85 ? 15.053 10.469 -18.926 1.00 86.06 85 CYS A C 1
ATOM 680 O O . CYS A 1 85 ? 15.815 11.342 -18.522 1.00 86.06 85 CYS A O 1
ATOM 682 N N . GLU A 1 86 ? 15.300 9.735 -20.013 1.00 83.31 86 GLU A N 1
ATOM 683 C CA . GLU A 1 86 ? 16.443 9.895 -20.924 1.00 83.31 86 GLU A CA 1
ATOM 684 C C . GLU A 1 86 ? 17.817 9.802 -20.235 1.00 83.31 86 GLU A C 1
ATOM 686 O O . GLU A 1 86 ? 18.856 10.147 -20.796 1.00 83.31 86 GLU A O 1
ATOM 691 N N . LYS A 1 87 ? 17.849 9.305 -18.994 1.00 85.31 87 LYS A N 1
ATOM 692 C CA . LYS A 1 87 ? 19.078 9.133 -18.230 1.00 85.31 87 LYS A CA 1
ATOM 693 C C . LYS A 1 87 ? 19.847 7.932 -18.767 1.00 85.31 87 LYS A C 1
ATOM 695 O O . LYS A 1 87 ? 19.285 6.840 -18.840 1.00 85.31 87 LYS A O 1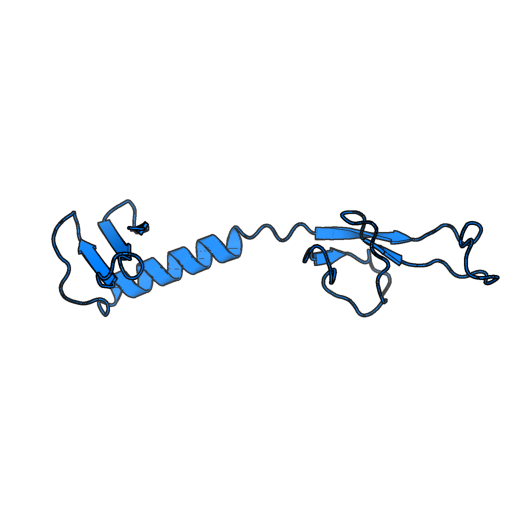
ATOM 700 N N . TYR A 1 88 ? 21.128 8.132 -19.063 1.00 85.50 88 TYR A N 1
ATOM 701 C CA . TYR A 1 88 ? 22.064 7.052 -19.375 1.00 85.50 88 TYR A CA 1
ATOM 702 C C . TYR A 1 88 ? 22.191 6.076 -18.206 1.00 85.50 88 TYR A C 1
ATOM 704 O O . TYR A 1 88 ? 22.238 6.486 -17.040 1.00 85.50 88 TYR A O 1
ATOM 712 N N . LEU A 1 89 ? 22.210 4.790 -18.533 1.00 84.94 89 LEU A N 1
ATOM 713 C CA . LEU A 1 89 ? 22.184 3.688 -17.581 1.00 84.94 89 LEU A CA 1
ATOM 714 C C . LEU A 1 89 ? 23.462 2.865 -17.708 1.00 84.94 89 LEU A C 1
ATOM 716 O O . LEU A 1 89 ? 24.006 2.722 -18.797 1.00 84.94 89 LEU A O 1
ATOM 720 N N . ASP A 1 90 ? 23.887 2.265 -16.602 1.00 82.75 90 ASP A N 1
ATOM 721 C CA . ASP A 1 90 ? 24.873 1.190 -16.635 1.00 82.75 90 ASP A CA 1
ATOM 722 C C . ASP A 1 90 ? 24.148 -0.156 -16.804 1.00 82.75 90 ASP A C 1
ATOM 724 O O . ASP A 1 90 ? 23.037 -0.341 -16.296 1.00 82.75 90 ASP A O 1
ATOM 728 N N . ILE A 1 91 ? 24.784 -1.108 -17.495 1.00 77.38 91 ILE A N 1
ATOM 729 C CA . ILE A 1 91 ? 24.199 -2.411 -17.884 1.00 77.38 91 ILE A CA 1
ATOM 730 C C . ILE A 1 91 ? 23.725 -3.239 -16.666 1.00 77.38 91 ILE A C 1
ATOM 732 O O . ILE A 1 91 ? 22.799 -4.045 -16.763 1.00 77.38 91 ILE A O 1
ATOM 736 N N . ASP A 1 92 ? 24.285 -2.984 -15.480 1.00 79.94 92 ASP A N 1
ATOM 737 C CA . ASP A 1 92 ? 23.951 -3.698 -14.242 1.00 79.94 92 ASP A CA 1
ATOM 738 C C . ASP A 1 92 ? 22.713 -3.148 -13.500 1.00 79.94 92 ASP A C 1
ATOM 740 O O . ASP A 1 92 ? 22.300 -3.692 -12.467 1.00 79.94 92 ASP A O 1
ATOM 744 N N . PHE A 1 93 ? 22.087 -2.069 -13.982 1.00 82.62 93 PHE A N 1
ATOM 745 C CA . PHE A 1 93 ? 20.974 -1.441 -13.270 1.00 82.62 93 PHE A CA 1
ATOM 746 C C . PHE A 1 93 ? 19.652 -2.202 -13.449 1.00 82.62 93 PHE A C 1
ATOM 748 O O . PHE A 1 93 ? 19.157 -2.427 -14.550 1.00 82.62 93 PHE A O 1
ATOM 755 N N . ASN A 1 94 ? 19.020 -2.557 -12.325 1.00 84.12 94 ASN A N 1
ATOM 756 C CA . ASN A 1 94 ? 17.662 -3.128 -12.305 1.00 84.12 94 ASN A CA 1
ATOM 757 C C . ASN A 1 94 ? 16.568 -2.050 -12.213 1.00 84.12 94 ASN A C 1
ATOM 759 O O . ASN A 1 94 ? 15.416 -2.290 -12.576 1.00 84.12 94 ASN A O 1
ATOM 763 N N . TYR A 1 95 ? 16.935 -0.869 -11.719 1.00 85.50 95 TYR A N 1
ATOM 764 C CA . TYR A 1 95 ? 16.058 0.283 -11.560 1.00 85.50 95 TYR A CA 1
ATOM 765 C C . TYR A 1 95 ? 16.779 1.525 -12.060 1.00 85.50 95 TYR A C 1
ATOM 767 O O . TYR A 1 95 ? 17.988 1.659 -11.868 1.00 85.50 95 TYR A O 1
ATOM 775 N N . CYS A 1 96 ? 16.038 2.447 -12.667 1.00 83.94 96 CYS A N 1
ATOM 776 C CA . CYS A 1 96 ? 16.604 3.731 -13.041 1.00 83.94 96 CYS A CA 1
ATOM 777 C C . CYS A 1 96 ? 16.971 4.528 -11.773 1.00 83.94 96 CYS A C 1
ATOM 779 O O . CYS A 1 96 ? 16.108 4.693 -10.905 1.00 83.94 96 CYS A O 1
ATOM 781 N N . PRO A 1 97 ? 18.200 5.067 -11.665 1.00 84.75 97 PRO A N 1
ATOM 782 C CA . PRO A 1 97 ? 18.638 5.819 -10.488 1.00 84.75 97 PRO A CA 1
ATOM 783 C C . PRO A 1 97 ? 17.900 7.150 -10.297 1.00 84.75 97 PRO A C 1
ATOM 785 O O . PRO A 1 97 ? 17.933 7.701 -9.202 1.00 84.75 97 PRO A O 1
ATOM 788 N N . ASP A 1 98 ? 17.253 7.666 -11.345 1.00 84.31 98 ASP A N 1
ATOM 789 C CA . ASP A 1 98 ? 16.601 8.978 -11.328 1.00 84.31 98 ASP A CA 1
ATOM 790 C C . ASP A 1 98 ? 15.072 8.851 -11.212 1.00 84.31 98 ASP A C 1
ATOM 792 O O . ASP A 1 98 ? 14.457 9.370 -10.284 1.00 84.31 98 ASP A O 1
ATOM 796 N N . CYS A 1 99 ? 14.435 8.073 -12.098 1.00 81.19 99 CYS A N 1
ATOM 797 C CA . CYS A 1 99 ? 12.973 7.935 -12.102 1.00 81.19 99 CYS A CA 1
ATOM 798 C C . CYS A 1 99 ? 12.438 6.769 -11.252 1.00 81.19 99 CYS A C 1
ATOM 800 O O . CYS A 1 99 ? 11.221 6.601 -11.150 1.00 81.19 99 CYS A O 1
ATOM 802 N N . GLY A 1 100 ? 13.312 5.924 -10.693 1.00 80.56 100 GLY A N 1
ATOM 803 C CA . GLY A 1 100 ? 12.935 4.780 -9.850 1.00 80.56 100 GLY A CA 1
ATOM 804 C C . GLY A 1 100 ? 12.124 3.686 -10.557 1.00 80.56 100 GLY A C 1
ATOM 805 O O . GLY A 1 100 ? 11.625 2.772 -9.904 1.00 80.56 100 GLY A O 1
ATOM 806 N N . SER A 1 101 ? 11.962 3.776 -11.879 1.00 84.62 101 SER A N 1
ATOM 807 C CA . SER A 1 101 ? 11.207 2.805 -12.676 1.00 84.62 101 SER A CA 1
ATOM 808 C C . SER A 1 101 ? 12.014 1.524 -12.867 1.00 84.62 101 SER A C 1
ATOM 810 O O . SER A 1 101 ? 13.249 1.556 -12.877 1.00 84.62 101 SER A O 1
ATOM 812 N N . LYS A 1 102 ? 11.323 0.390 -13.000 1.00 86.00 102 LYS A N 1
ATOM 813 C CA . LYS A 1 102 ? 11.973 -0.900 -13.247 1.00 86.00 102 LYS A CA 1
ATOM 814 C C . LYS A 1 102 ? 12.413 -0.952 -14.703 1.00 86.00 102 LYS A C 1
ATOM 816 O O . LYS A 1 102 ? 11.617 -0.658 -15.589 1.00 86.00 102 LYS A O 1
ATOM 821 N N . LEU A 1 103 ? 13.667 -1.319 -14.931 1.00 87.12 103 LEU A N 1
ATOM 822 C CA . LEU A 1 103 ? 14.241 -1.373 -16.270 1.00 87.12 103 LEU A CA 1
ATOM 823 C C . LEU A 1 103 ? 13.991 -2.748 -16.888 1.00 87.12 103 LEU A C 1
ATOM 825 O O . LEU A 1 103 ? 14.333 -3.768 -16.282 1.00 87.12 103 LEU A O 1
ATOM 829 N N . ASP A 1 104 ? 13.410 -2.767 -18.084 1.00 85.75 104 ASP A N 1
ATOM 830 C CA . ASP A 1 104 ? 13.354 -3.955 -18.933 1.00 85.75 104 ASP A CA 1
ATOM 831 C C . ASP A 1 104 ? 14.408 -3.859 -20.040 1.00 85.75 104 ASP A C 1
ATOM 833 O O . ASP A 1 104 ? 14.385 -2.958 -20.878 1.00 85.75 104 ASP A O 1
ATOM 837 N N . TRP A 1 105 ? 15.348 -4.803 -20.011 1.00 83.56 105 TRP A N 1
ATOM 838 C CA . TRP A 1 105 ? 16.477 -4.895 -20.937 1.00 83.56 105 TRP A CA 1
ATOM 839 C C . TRP A 1 105 ? 16.176 -5.777 -22.163 1.00 83.56 105 TRP A C 1
ATOM 841 O O . TRP A 1 105 ? 17.059 -6.014 -22.985 1.00 83.56 105 TRP A O 1
ATOM 851 N N . GLY A 1 106 ? 14.955 -6.316 -22.298 1.00 77.38 106 GLY A N 1
ATOM 852 C CA . GLY A 1 106 ? 14.528 -7.028 -23.509 1.00 77.38 106 GLY A CA 1
ATOM 853 C C . GLY A 1 106 ? 15.319 -8.305 -23.834 1.00 77.38 106 GLY A C 1
ATOM 854 O O . GLY A 1 106 ? 15.347 -8.734 -24.985 1.00 77.38 106 GLY A O 1
ATOM 855 N N . GLY A 1 107 ? 15.973 -8.917 -22.838 1.00 66.56 107 GLY A N 1
ATOM 856 C CA . GLY A 1 107 ? 16.777 -10.140 -22.995 1.00 66.56 107 GLY A CA 1
ATOM 857 C C . GLY A 1 107 ? 18.257 -9.915 -23.328 1.00 66.56 107 GLY A C 1
ATOM 858 O O . GLY A 1 107 ? 18.984 -10.890 -23.500 1.00 66.56 107 GLY A O 1
ATOM 859 N N . VAL A 1 108 ? 18.710 -8.661 -23.384 1.00 62.69 108 VAL A N 1
ATOM 860 C CA . VAL A 1 108 ? 20.128 -8.301 -23.501 1.00 62.69 108 VAL A CA 1
ATOM 861 C C . VAL A 1 108 ? 20.657 -8.035 -22.090 1.00 62.69 108 VAL A C 1
ATOM 863 O O . VAL A 1 108 ? 20.487 -6.944 -21.557 1.00 62.69 108 VAL A O 1
ATOM 866 N N . LYS A 1 109 ? 21.220 -9.056 -21.444 1.00 54.03 109 LYS A N 1
ATOM 867 C CA . LYS A 1 109 ? 21.949 -8.932 -20.175 1.00 54.03 109 LYS A CA 1
ATOM 868 C C . LYS A 1 109 ? 23.220 -9.759 -20.231 1.00 54.03 109 LYS A C 1
ATOM 870 O O . LYS A 1 109 ? 23.140 -10.892 -20.758 1.00 54.03 109 LYS A O 1
#

Foldseek 3Di:
DDWDAFDPNQKIWDDCVVVVDHTFMDGVNHGDDDCPPPVNVVRVVVVVVVVVVPPCLPEWEWDWDQLVPPPPDPGSDIWIATPPPRHTDDPPDQADPPPRHGYDDPPDD

Radius of gyration: 23.39 Å; chains: 1; bounding box: 52×28×58 Å

Organism: NCBI:txid1053206

pLDDT: mean 82.32, std 11.93, range [50.59, 95.44]

Sequence (109 aa):
MREIKLEDGKYTVVNELSDGGGLHALRYGEEWRNLAGDNLILAMFHKIEELQNNKDVETVNVQWTPAFQSYHSAGDESEPFCDKCEKYLDIDFNYCPDCGSKLDWGGVK